Protein AF-A0A925VRB0-F1 (afdb_monomer)

pLDDT: mean 72.34, std 14.72, range [46.56, 87.56]

Radius of gyration: 15.57 Å; Cα contacts (8 Å, |Δi|>4): 25; chains: 1; bounding box: 40×29×38 Å

Mean predicted aligned error: 11.89 Å

Secondary structure (DSSP, 8-state):
----------------S-----HHHHHHHHHHHHHHS-HHHHHHHHT--HHHHHT-

Structure (mmCIF, N/CA/C/O backbone):
data_AF-A0A925VRB0-F1
#
_entry.id   AF-A0A925VRB0-F1
#
loop_
_atom_site.group_PDB
_atom_site.id
_atom_site.type_symbol
_atom_site.label_atom_id
_atom_site.label_alt_id
_atom_site.label_comp_id
_atom_site.label_asym_id
_atom_site.label_entity_id
_atom_site.label_seq_id
_atom_site.pdbx_PDB_ins_code
_atom_site.Cartn_x
_atom_site.Cartn_y
_atom_site.Cartn_z
_atom_site.occupancy
_atom_site.B_iso_or_equiv
_atom_site.auth_seq_id
_atom_site.auth_comp_id
_atom_site.auth_asym_id
_atom_site.auth_atom_id
_atom_site.pdbx_PDB_model_num
ATOM 1 N N . MET A 1 1 ? 29.850 -1.505 -31.717 1.00 51.53 1 MET A N 1
ATOM 2 C CA . MET A 1 1 ? 28.597 -0.868 -31.256 1.00 51.53 1 MET A CA 1
ATOM 3 C C . MET A 1 1 ? 28.165 -1.535 -29.955 1.00 51.53 1 MET A C 1
ATOM 5 O O . MET A 1 1 ? 27.580 -2.607 -30.003 1.00 51.53 1 MET A O 1
ATOM 9 N N . HIS A 1 2 ? 28.535 -0.973 -28.799 1.00 46.75 2 HIS A N 1
ATOM 10 C CA . HIS A 1 2 ? 28.178 -1.526 -27.487 1.00 46.75 2 HIS A CA 1
ATOM 11 C C . HIS A 1 2 ? 26.799 -1.018 -27.060 1.00 46.75 2 HIS A C 1
ATOM 13 O O . HIS A 1 2 ? 26.671 0.099 -26.571 1.00 46.75 2 HIS A O 1
ATOM 19 N N . PHE A 1 3 ? 25.775 -1.848 -27.228 1.00 68.44 3 PHE A N 1
ATOM 20 C CA . PHE A 1 3 ? 24.484 -1.674 -26.570 1.00 68.44 3 PHE A CA 1
ATOM 21 C C . PHE A 1 3 ? 24.095 -3.002 -25.942 1.00 68.44 3 PHE A C 1
ATOM 23 O O . PHE A 1 3 ? 23.931 -3.976 -26.661 1.00 68.44 3 PHE A O 1
ATOM 30 N N . LEU A 1 4 ? 23.999 -3.016 -24.614 1.00 55.84 4 LEU A N 1
ATOM 31 C CA . LEU A 1 4 ? 23.285 -3.937 -23.716 1.00 55.84 4 LEU A CA 1
ATOM 32 C C . LEU A 1 4 ? 23.983 -3.753 -22.359 1.00 55.84 4 LEU A C 1
ATOM 34 O O . LEU A 1 4 ? 25.201 -3.729 -22.291 1.00 55.84 4 LEU A O 1
ATOM 38 N N . ARG A 1 5 ? 23.328 -3.639 -21.218 1.00 50.97 5 ARG A N 1
ATOM 39 C CA . ARG A 1 5 ? 21.924 -3.717 -20.835 1.00 50.97 5 ARG A CA 1
ATOM 40 C C . ARG A 1 5 ? 21.977 -3.323 -19.367 1.00 50.97 5 ARG A C 1
ATOM 42 O O . ARG A 1 5 ? 22.812 -3.842 -18.638 1.00 50.97 5 ARG A O 1
ATOM 49 N N . GLN A 1 6 ? 21.127 -2.400 -18.942 1.00 52.19 6 GLN A N 1
ATOM 50 C CA . GLN A 1 6 ? 21.066 -2.027 -17.536 1.00 52.19 6 GLN A CA 1
ATOM 51 C C . GLN A 1 6 ? 20.821 -3.265 -16.661 1.00 52.19 6 GLN A C 1
ATOM 53 O O . GLN A 1 6 ? 19.810 -3.954 -16.826 1.00 52.19 6 GLN A O 1
ATOM 58 N N . GLU A 1 7 ? 21.737 -3.527 -1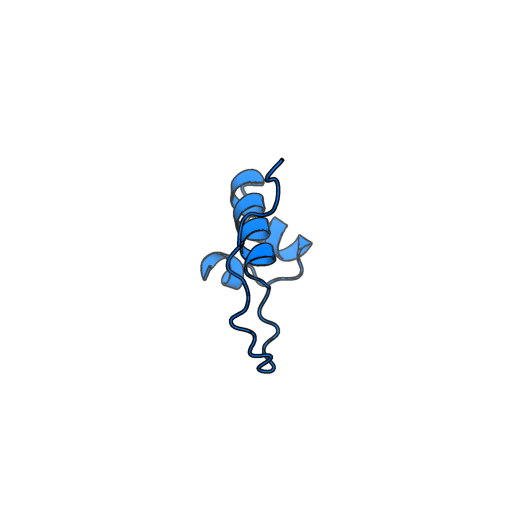5.731 1.00 47.66 7 GLU A N 1
ATOM 59 C CA . GLU A 1 7 ? 21.595 -4.518 -14.670 1.00 47.66 7 GLU A CA 1
ATOM 60 C C . GLU A 1 7 ? 20.559 -4.012 -13.661 1.00 47.66 7 GLU A C 1
ATOM 62 O O . GLU A 1 7 ? 20.863 -3.373 -12.651 1.00 47.66 7 GLU A O 1
ATOM 67 N N . ARG A 1 8 ? 19.280 -4.273 -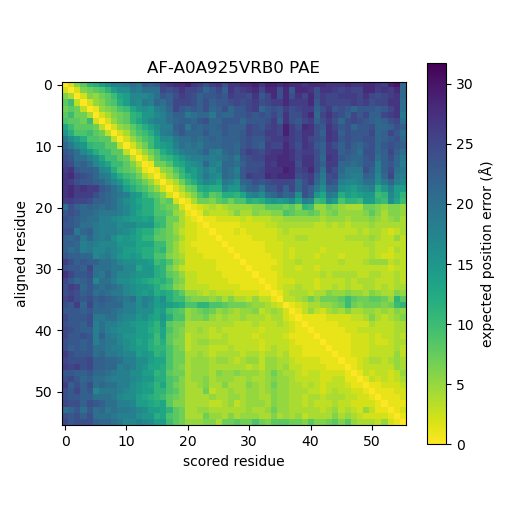13.946 1.00 46.56 8 ARG A N 1
ATOM 68 C CA . ARG A 1 8 ? 18.231 -4.126 -12.937 1.00 46.56 8 ARG A CA 1
ATOM 69 C C . ARG A 1 8 ? 18.429 -5.219 -11.892 1.00 46.56 8 ARG A C 1
ATOM 71 O O . ARG A 1 8 ? 18.077 -6.375 -12.117 1.00 46.56 8 ARG A O 1
ATOM 78 N N . LYS A 1 9 ? 18.991 -4.815 -10.752 1.00 50.34 9 LYS A N 1
ATOM 7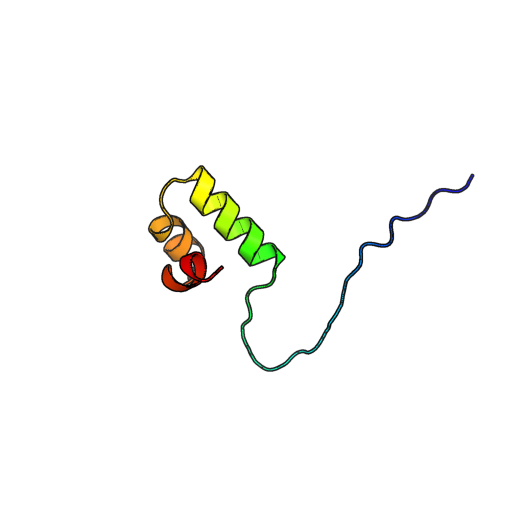9 C CA . LYS A 1 9 ? 19.030 -5.562 -9.489 1.00 50.34 9 LYS A CA 1
ATOM 80 C C . LYS A 1 9 ? 17.688 -6.254 -9.258 1.00 50.34 9 LYS A C 1
ATOM 82 O O . LYS A 1 9 ? 16.697 -5.582 -8.988 1.00 50.34 9 LYS A O 1
ATOM 87 N N . THR A 1 10 ? 17.645 -7.576 -9.341 1.00 53.41 10 THR A N 1
ATOM 88 C CA . THR A 1 10 ? 16.496 -8.350 -8.866 1.00 53.41 10 THR A CA 1
ATOM 89 C C . THR A 1 10 ? 16.971 -9.666 -8.275 1.00 53.41 10 THR A C 1
ATOM 91 O O . THR A 1 10 ? 18.019 -10.181 -8.654 1.00 53.41 10 THR A O 1
ATOM 94 N N . SER A 1 11 ? 16.144 -10.193 -7.373 1.00 49.16 11 SER A N 1
ATOM 95 C CA . SER A 1 11 ? 16.145 -11.549 -6.815 1.00 49.16 11 SER A CA 1
ATOM 96 C C . SER A 1 11 ? 16.941 -11.803 -5.524 1.00 49.16 11 SER A C 1
ATOM 98 O O . SER A 1 11 ? 17.864 -12.604 -5.466 1.00 49.16 11 SER A O 1
ATOM 100 N N . LYS A 1 12 ? 16.430 -11.269 -4.403 1.00 51.03 12 LYS A N 1
ATOM 101 C CA . LYS A 1 12 ? 16.298 -12.113 -3.200 1.00 51.03 12 LYS A CA 1
ATOM 102 C C . LYS A 1 12 ? 15.066 -12.998 -3.399 1.00 51.03 12 LYS A C 1
ATOM 104 O O . LYS A 1 12 ? 13.970 -12.652 -2.973 1.00 51.03 12 LYS A O 1
ATOM 109 N N . SER A 1 13 ? 15.246 -14.098 -4.127 1.00 57.78 13 SER A N 1
ATOM 110 C CA . SER A 1 13 ? 14.223 -15.131 -4.270 1.00 57.78 13 SER A CA 1
ATOM 111 C C . SER A 1 13 ? 14.325 -16.074 -3.078 1.00 57.78 13 SER A C 1
ATOM 113 O O . SER A 1 13 ? 15.243 -16.885 -2.984 1.00 57.78 13 SER A O 1
ATOM 115 N N . THR A 1 14 ? 13.403 -15.943 -2.133 1.00 53.00 14 THR A N 1
ATOM 116 C CA . THR A 1 14 ? 13.075 -17.034 -1.213 1.00 53.00 14 THR A CA 1
ATOM 117 C C . THR A 1 14 ? 11.565 -17.209 -1.288 1.00 53.00 14 THR A C 1
ATOM 119 O O . THR A 1 14 ? 10.837 -16.319 -0.838 1.00 53.00 14 THR A O 1
ATOM 122 N N . PRO A 1 15 ? 11.063 -18.307 -1.879 1.00 57.91 15 PRO A N 1
ATOM 123 C CA . PRO A 1 15 ? 9.640 -18.585 -1.933 1.0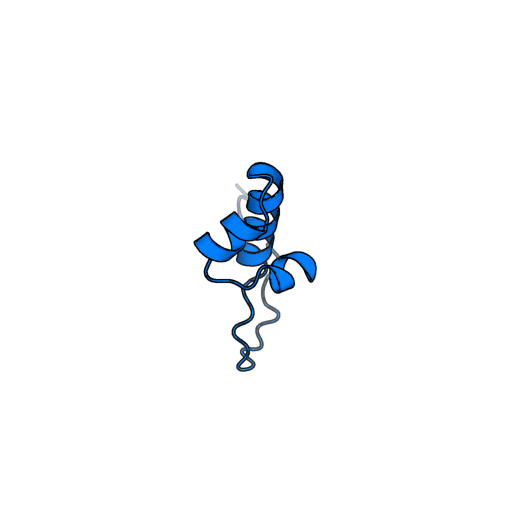0 57.91 15 PRO A CA 1
ATOM 124 C C . PRO A 1 15 ? 9.236 -19.217 -0.601 1.00 57.91 15 PRO A C 1
ATOM 126 O O . PRO A 1 15 ? 8.910 -20.398 -0.522 1.00 57.91 15 PRO A O 1
ATOM 129 N N . ASP A 1 16 ? 9.314 -18.441 0.478 1.00 48.00 16 ASP A N 1
ATOM 130 C CA . ASP A 1 16 ? 8.670 -18.845 1.720 1.00 48.00 16 ASP A CA 1
ATOM 131 C C . ASP A 1 16 ? 7.177 -18.551 1.583 1.00 48.00 16 ASP A C 1
ATOM 133 O O . ASP A 1 16 ? 6.811 -17.476 1.104 1.00 48.00 16 ASP A O 1
ATOM 137 N N . ARG A 1 17 ? 6.341 -19.525 1.949 1.00 48.88 17 ARG A N 1
ATOM 138 C CA . ARG A 1 17 ? 4.886 -19.657 1.717 1.00 48.88 17 ARG A CA 1
ATOM 139 C C . ARG A 1 17 ? 4.055 -18.528 2.326 1.00 48.88 17 ARG A C 1
ATOM 141 O 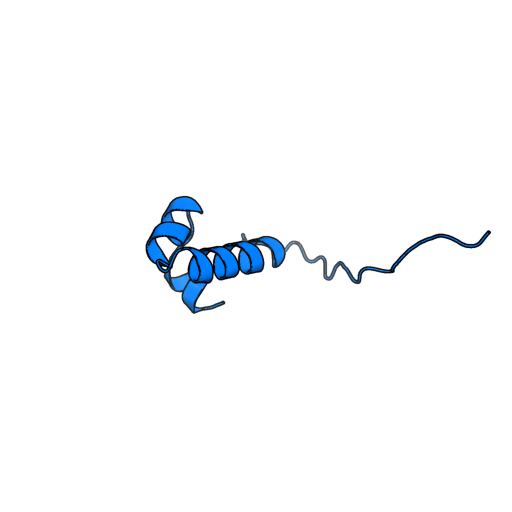O . ARG A 1 17 ? 3.173 -18.713 3.162 1.00 48.88 17 ARG A O 1
ATOM 148 N N . ARG A 1 18 ? 4.308 -17.323 1.872 1.00 54.62 18 ARG A N 1
ATOM 149 C CA . ARG A 1 18 ? 3.673 -16.095 2.280 1.00 54.62 18 ARG A CA 1
ATOM 150 C C . ARG A 1 18 ? 3.200 -15.534 0.959 1.00 54.62 18 ARG A C 1
ATOM 152 O O . ARG A 1 18 ? 4.021 -15.227 0.105 1.00 54.62 18 ARG A O 1
ATOM 159 N N . ARG A 1 19 ? 1.885 -15.430 0.767 1.00 58.66 19 ARG A N 1
ATOM 160 C CA . ARG A 1 19 ? 1.287 -14.581 -0.274 1.00 58.66 19 ARG A CA 1
ATOM 161 C C . ARG A 1 19 ? 1.716 -13.132 0.010 1.00 58.66 19 ARG A C 1
ATOM 163 O O . ARG A 1 19 ? 0.952 -12.337 0.545 1.00 58.66 19 ARG A O 1
ATOM 170 N N . LY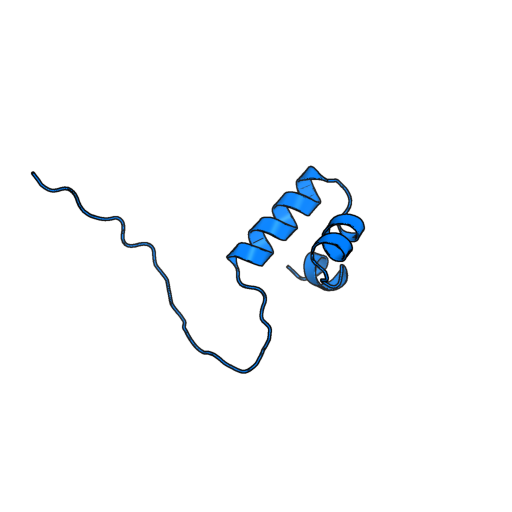S A 1 20 ? 2.999 -12.835 -0.181 1.00 67.12 20 LYS A N 1
ATOM 171 C CA . LYS A 1 20 ? 3.583 -11.509 -0.135 1.00 67.12 20 LYS A CA 1
ATOM 172 C C . LYS A 1 20 ? 3.249 -10.946 -1.494 1.00 67.12 20 LYS A C 1
ATOM 174 O O . LYS A 1 20 ? 3.718 -11.452 -2.503 1.00 67.12 20 LYS A O 1
ATOM 179 N N . TYR A 1 21 ? 2.355 -9.975 -1.498 1.00 74.69 21 TYR A N 1
ATOM 180 C CA . TYR A 1 21 ? 2.181 -9.116 -2.649 1.00 74.69 21 TYR A CA 1
ATOM 181 C C . TYR A 1 21 ? 3.561 -8.607 -3.066 1.00 74.69 21 TYR A C 1
ATOM 183 O O . TYR A 1 21 ? 4.328 -8.172 -2.206 1.00 74.69 21 TYR A O 1
ATOM 191 N N . ASP A 1 22 ? 3.882 -8.732 -4.349 1.00 78.50 22 ASP A N 1
ATOM 192 C CA . ASP A 1 22 ? 5.178 -8.302 -4.864 1.00 78.50 22 ASP A CA 1
ATOM 193 C C . ASP A 1 22 ? 5.374 -6.797 -4.635 1.00 78.50 22 ASP A C 1
ATOM 195 O O . ASP A 1 22 ? 4.408 -6.031 -4.638 1.00 78.50 22 ASP A O 1
ATOM 199 N N . ASP A 1 23 ? 6.622 -6.339 -4.511 1.00 80.12 23 ASP A N 1
ATOM 200 C CA . ASP A 1 23 ? 6.924 -4.907 -4.336 1.00 80.12 23 ASP A CA 1
ATOM 201 C C . ASP A 1 23 ? 6.325 -4.053 -5.471 1.00 80.12 23 ASP A C 1
ATOM 203 O O . ASP A 1 23 ? 5.867 -2.930 -5.259 1.00 80.12 23 ASP A O 1
ATOM 207 N N . ALA A 1 24 ? 6.246 -4.612 -6.685 1.00 82.31 24 ALA A N 1
ATOM 208 C CA . ALA A 1 24 ? 5.581 -3.981 -7.824 1.00 82.31 24 ALA A CA 1
ATOM 209 C C . ALA A 1 24 ? 4.066 -3.804 -7.604 1.00 82.31 24 ALA A C 1
ATOM 211 O O . ALA A 1 24 ? 3.483 -2.803 -8.029 1.00 82.31 24 ALA A O 1
ATOM 212 N N . PHE A 1 25 ? 3.427 -4.755 -6.920 1.00 82.19 25 PHE A N 1
ATOM 213 C CA . PHE A 1 25 ? 2.022 -4.673 -6.539 1.00 82.19 25 PHE A CA 1
ATOM 214 C C . PHE A 1 25 ? 1.816 -3.622 -5.447 1.00 82.19 25 PHE A C 1
ATOM 216 O O . PHE A 1 25 ? 0.918 -2.790 -5.578 1.00 82.19 25 PHE A O 1
ATOM 223 N N . GLN A 1 26 ? 2.670 -3.609 -4.418 1.00 83.81 26 GLN A N 1
ATOM 224 C CA . GLN A 1 26 ? 2.640 -2.593 -3.361 1.00 83.81 26 GLN A CA 1
ATOM 225 C C . GLN A 1 26 ? 2.800 -1.182 -3.943 1.00 83.81 26 GLN A C 1
ATOM 227 O O . GLN A 1 26 ? 1.977 -0.311 -3.664 1.00 83.81 26 GLN A O 1
ATOM 232 N N . ALA A 1 27 ? 3.780 -0.967 -4.825 1.00 86.31 27 ALA A N 1
ATOM 233 C CA . ALA A 1 27 ? 4.000 0.324 -5.476 1.00 86.31 27 ALA A CA 1
ATOM 234 C C . ALA A 1 27 ? 2.793 0.773 -6.318 1.00 86.31 27 ALA A C 1
ATOM 236 O O . ALA A 1 27 ? 2.393 1.938 -6.266 1.00 86.31 27 ALA A O 1
ATOM 237 N N . LYS A 1 28 ? 2.171 -0.151 -7.064 1.00 86.31 28 LYS A N 1
ATOM 238 C CA . LYS A 1 28 ? 0.956 0.142 -7.838 1.00 86.31 28 LYS A CA 1
ATOM 239 C C . LYS A 1 28 ? -0.217 0.498 -6.925 1.00 86.31 28 LYS A C 1
ATOM 241 O O . LYS A 1 28 ? -0.949 1.439 -7.218 1.00 86.31 28 LYS A O 1
ATOM 246 N N . ALA A 1 29 ? -0.392 -0.235 -5.830 1.00 86.12 29 ALA A N 1
ATOM 247 C CA . ALA A 1 29 ? -1.494 -0.028 -4.901 1.00 86.12 29 ALA A CA 1
ATOM 248 C C . ALA A 1 29 ? -1.373 1.304 -4.144 1.00 86.12 29 ALA A C 1
ATOM 250 O O . ALA A 1 29 ? -2.357 2.031 -4.036 1.00 86.12 29 ALA A O 1
ATOM 251 N N . LEU A 1 30 ? -0.167 1.664 -3.695 1.00 85.31 30 LEU A N 1
ATOM 252 C CA . LEU A 1 30 ? 0.104 2.959 -3.061 1.00 85.31 30 LEU A CA 1
ATOM 253 C C . LEU A 1 30 ? -0.091 4.121 -4.037 1.00 85.31 30 LEU A C 1
ATOM 255 O O . LEU A 1 30 ? -0.718 5.122 -3.692 1.00 85.31 30 LEU A O 1
ATOM 259 N N . ARG A 1 31 ? 0.376 3.967 -5.281 1.00 87.00 31 ARG A N 1
ATOM 260 C CA . ARG A 1 31 ? 0.158 4.964 -6.333 1.00 87.00 31 ARG A CA 1
ATOM 261 C C . ARG A 1 31 ? -1.331 5.186 -6.598 1.00 87.00 31 ARG A C 1
ATOM 263 O O . ARG A 1 31 ? -1.782 6.326 -6.612 1.00 8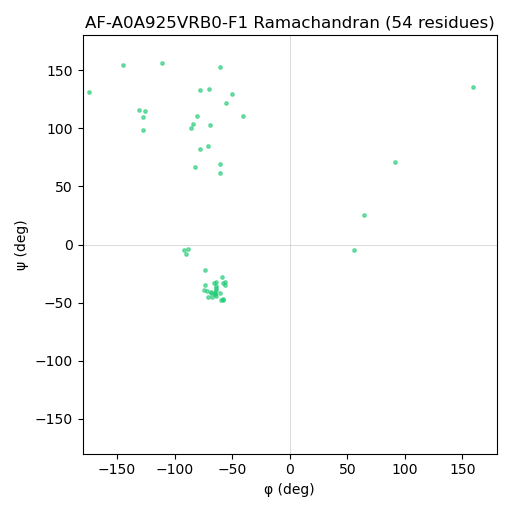7.00 31 ARG A O 1
ATOM 270 N N . LEU A 1 32 ? -2.102 4.109 -6.742 1.00 86.50 32 LEU A N 1
ATOM 271 C CA . LEU A 1 32 ? -3.550 4.196 -6.934 1.00 86.50 32 LEU A CA 1
ATOM 272 C C . LEU A 1 32 ? -4.257 4.807 -5.723 1.00 86.50 32 LEU A C 1
ATOM 274 O O . LEU A 1 32 ? -5.198 5.569 -5.904 1.00 86.50 32 LEU A O 1
ATOM 278 N N . ALA A 1 33 ? -3.820 4.514 -4.497 1.00 85.25 33 ALA A N 1
ATOM 279 C CA . ALA A 1 33 ? -4.396 5.122 -3.299 1.00 85.25 33 ALA A CA 1
ATOM 280 C C . ALA A 1 33 ? -4.160 6.644 -3.261 1.00 85.25 33 ALA A C 1
ATOM 282 O O . ALA A 1 33 ? -5.074 7.394 -2.913 1.00 85.25 33 ALA A O 1
ATOM 283 N N . ALA A 1 34 ? -2.976 7.101 -3.681 1.00 82.75 34 ALA A N 1
ATOM 284 C CA . ALA A 1 34 ? -2.650 8.522 -3.791 1.00 82.75 34 ALA A CA 1
ATOM 285 C C . ALA A 1 34 ? -3.450 9.227 -4.904 1.00 82.75 34 ALA A C 1
ATOM 287 O O . ALA A 1 34 ? -3.938 10.337 -4.703 1.00 82.75 34 ALA A O 1
ATOM 288 N N . GLU A 1 35 ? -3.628 8.574 -6.056 1.00 85.81 35 GLU A N 1
ATOM 289 C CA . GLU A 1 35 ? -4.377 9.118 -7.199 1.00 85.81 35 GLU A CA 1
ATOM 290 C C . GLU A 1 35 ? -5.901 9.094 -6.971 1.00 85.81 35 GLU A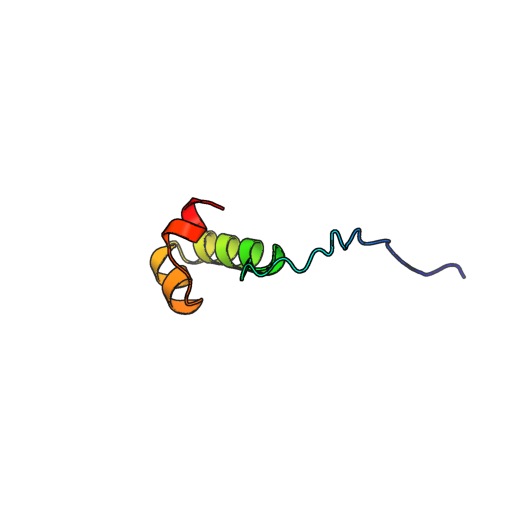 C 1
ATOM 292 O O . GLU A 1 35 ? -6.604 10.041 -7.315 1.00 85.81 35 GLU A O 1
ATOM 297 N N . SER A 1 36 ? -6.426 8.029 -6.360 1.00 77.62 36 SER A N 1
ATOM 298 C CA . SER A 1 36 ? -7.867 7.790 -6.195 1.00 77.62 36 SER A CA 1
ATOM 299 C C . SER A 1 36 ? -8.449 8.422 -4.921 1.00 77.62 36 SER A C 1
ATOM 301 O O . SER A 1 36 ? -9.655 8.350 -4.693 1.00 77.62 36 SER A O 1
ATOM 303 N N . ARG A 1 37 ? -7.619 9.038 -4.061 1.00 75.12 37 ARG A N 1
ATOM 304 C CA . ARG A 1 37 ? -7.971 9.592 -2.730 1.00 75.12 37 ARG A CA 1
ATOM 305 C C . ARG A 1 37 ? -8.622 8.607 -1.742 1.00 75.12 37 ARG A C 1
ATOM 307 O O . ARG A 1 37 ? -8.831 8.976 -0.590 1.00 75.12 37 ARG A O 1
ATOM 314 N N . SER A 1 38 ? -8.926 7.368 -2.141 1.00 82.69 38 SER A N 1
ATOM 315 C CA . SER A 1 38 ? -9.576 6.362 -1.299 1.00 82.69 38 SER A CA 1
ATOM 316 C C . SER A 1 38 ? -8.801 5.048 -1.279 1.00 82.69 38 SER A C 1
ATOM 318 O O . SER A 1 38 ? -8.960 4.172 -2.132 1.00 82.69 38 SER A O 1
ATOM 320 N N . THR A 1 39 ? -8.007 4.876 -0.225 1.00 82.31 39 THR A N 1
ATOM 321 C CA . THR A 1 39 ? -7.293 3.631 0.090 1.00 82.31 39 THR A CA 1
ATOM 322 C C . THR A 1 39 ? -8.248 2.441 0.206 1.00 82.31 39 THR A C 1
ATOM 324 O O . THR A 1 39 ? -7.917 1.334 -0.206 1.00 82.31 39 THR A O 1
ATOM 327 N N . GLN A 1 40 ? -9.464 2.657 0.717 1.00 84.25 40 GLN A N 1
ATOM 328 C CA . GLN A 1 40 ? -10.465 1.603 0.887 1.00 84.25 40 GLN A CA 1
ATOM 329 C C . GLN A 1 40 ? -11.094 1.156 -0.441 1.00 84.25 40 GLN A C 1
ATOM 331 O O . GLN A 1 40 ? -11.394 -0.029 -0.597 1.00 84.25 40 GLN A O 1
ATOM 336 N N . ALA A 1 41 ? -11.285 2.066 -1.399 1.00 85.88 41 ALA A N 1
ATOM 337 C CA . ALA A 1 41 ? -11.767 1.708 -2.734 1.00 85.88 41 ALA A CA 1
ATOM 338 C C . ALA A 1 41 ? -10.716 0.880 -3.488 1.00 85.88 41 ALA A C 1
ATOM 340 O O . ALA A 1 41 ? -11.021 -0.183 -4.024 1.00 85.88 41 ALA A O 1
ATOM 341 N N . VAL A 1 42 ? -9.454 1.311 -3.430 1.00 87.56 42 VAL A N 1
ATOM 342 C CA . VAL A 1 42 ? -8.327 0.604 -4.053 1.00 87.56 42 VAL A CA 1
ATOM 343 C C . VAL A 1 42 ? -8.104 -0.766 -3.410 1.00 87.56 42 VAL A C 1
ATOM 345 O O . VAL A 1 42 ? -7.899 -1.750 -4.115 1.00 87.56 42 VAL A O 1
ATOM 348 N N . ALA A 1 43 ? -8.209 -0.862 -2.084 1.00 86.12 43 ALA A N 1
ATOM 349 C CA . ALA A 1 43 ? -8.118 -2.125 -1.359 1.00 86.12 43 ALA A CA 1
ATOM 350 C C . ALA A 1 43 ? -9.173 -3.142 -1.825 1.00 86.12 43 ALA A C 1
ATOM 352 O O . ALA A 1 43 ? -8.834 -4.284 -2.129 1.00 86.12 43 ALA A O 1
ATOM 353 N N . GLN A 1 44 ? -10.431 -2.710 -1.953 1.00 86.19 44 GLN A N 1
ATOM 354 C CA . GLN A 1 44 ? -11.519 -3.553 -2.458 1.00 86.19 44 GLN A CA 1
ATOM 355 C C . GLN A 1 44 ? -11.290 -3.973 -3.912 1.00 86.19 44 GLN A C 1
ATOM 357 O O . GLN A 1 44 ? -11.436 -5.147 -4.238 1.00 86.19 44 GLN A O 1
ATOM 362 N N . GLN A 1 45 ? -10.864 -3.041 -4.767 1.00 84.81 45 GLN A N 1
ATOM 363 C CA . GLN A 1 45 ? -10.588 -3.308 -6.179 1.00 84.81 45 GLN A CA 1
ATOM 364 C C . GLN A 1 45 ? -9.432 -4.300 -6.379 1.00 84.81 45 GLN A C 1
ATOM 366 O O . GLN A 1 45 ? -9.424 -5.069 -7.336 1.00 84.81 45 GLN A O 1
ATOM 371 N N . LEU A 1 46 ? -8.455 -4.288 -5.473 1.00 79.81 46 LEU A N 1
ATOM 372 C CA . LEU A 1 46 ? -7.300 -5.181 -5.492 1.00 79.81 46 LEU A CA 1
ATOM 373 C C . LEU A 1 46 ? -7.513 -6.471 -4.680 1.00 79.81 46 LEU A C 1
ATOM 375 O O . LEU A 1 46 ? -6.634 -7.331 -4.677 1.00 79.81 46 LEU A O 1
ATOM 379 N N . GLY A 1 47 ? -8.647 -6.611 -3.984 1.00 83.88 47 GLY A N 1
ATOM 380 C CA . GLY A 1 47 ? -8.928 -7.751 -3.106 1.00 83.88 47 GLY A CA 1
ATOM 381 C C . GLY A 1 47 ? -7.991 -7.839 -1.896 1.00 83.88 47 GLY A C 1
ATOM 382 O O . GLY A 1 47 ? -7.760 -8.926 -1.367 1.00 83.88 47 GLY A O 1
ATOM 383 N N . VAL A 1 48 ? -7.421 -6.710 -1.467 1.00 80.38 48 VAL A N 1
ATOM 384 C CA . VAL A 1 48 ? -6.464 -6.633 -0.356 1.00 80.38 48 VAL A CA 1
ATOM 385 C C . VAL A 1 48 ? -7.068 -5.918 0.839 1.00 80.38 48 VAL A C 1
ATOM 387 O O . VAL A 1 48 ? -7.983 -5.112 0.716 1.00 80.38 48 VAL A O 1
ATOM 390 N N . SER A 1 49 ? -6.549 -6.193 2.035 1.00 82.94 49 SER A N 1
ATOM 391 C CA . SER A 1 49 ? -7.001 -5.472 3.223 1.00 82.94 49 SER A CA 1
ATOM 392 C C . SER A 1 49 ? -6.516 -4.014 3.178 1.00 82.94 49 SER A C 1
ATOM 394 O O . SER A 1 49 ? -5.322 -3.796 2.969 1.00 82.94 49 SER A O 1
ATOM 396 N N . PRO A 1 50 ? -7.365 -3.009 3.468 1.00 82.00 50 PRO A N 1
ATOM 397 C CA . PRO A 1 50 ? -6.932 -1.613 3.570 1.00 82.00 50 PRO A CA 1
ATOM 398 C C . PRO A 1 50 ? -5.841 -1.415 4.629 1.00 82.00 50 PRO A C 1
ATOM 400 O O . PRO A 1 50 ? -4.929 -0.617 4.442 1.00 82.00 50 PRO A O 1
ATOM 403 N N . LYS A 1 51 ? -5.873 -2.202 5.719 1.00 84.06 51 LYS A N 1
ATOM 404 C CA . LYS A 1 51 ? -4.812 -2.217 6.743 1.00 84.06 51 LYS A CA 1
ATOM 405 C C . LYS A 1 51 ? -3.448 -2.587 6.174 1.00 84.06 51 LYS A C 1
ATOM 407 O O . LYS A 1 51 ? -2.436 -2.191 6.736 1.00 84.06 51 LYS A O 1
ATOM 412 N N . LEU A 1 52 ? -3.417 -3.360 5.093 1.00 81.19 52 LEU A N 1
ATOM 413 C CA . LEU A 1 52 ? -2.178 -3.724 4.429 1.00 81.19 52 LEU A CA 1
ATOM 414 C C . LEU A 1 52 ? -1.580 -2.525 3.688 1.00 81.19 52 LEU A C 1
ATOM 416 O O . LEU A 1 52 ? -0.381 -2.319 3.788 1.00 81.19 52 LEU A O 1
ATOM 420 N N . LEU A 1 53 ? -2.422 -1.708 3.045 1.00 81.19 53 LEU A N 1
ATOM 421 C CA . LEU A 1 53 ? -2.001 -0.464 2.392 1.00 81.19 53 LEU A CA 1
ATOM 422 C C . LEU A 1 53 ? -1.498 0.581 3.393 1.00 81.19 53 LEU A C 1
ATOM 424 O O . LEU A 1 53 ? -0.587 1.319 3.067 1.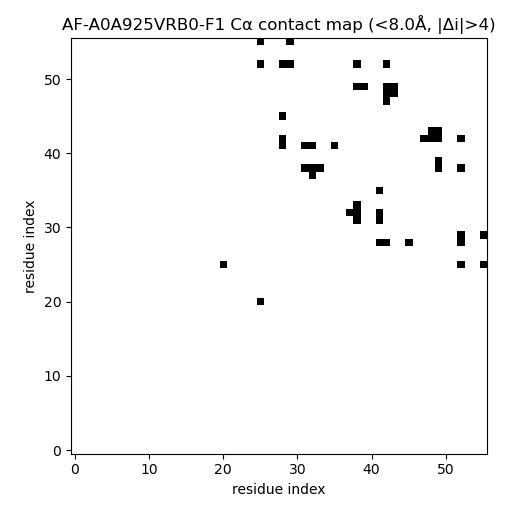00 81.19 53 LEU A O 1
ATOM 428 N N . TYR A 1 54 ? -2.049 0.620 4.610 1.00 80.94 54 TYR A N 1
ATOM 429 C CA . TYR A 1 54 ? -1.532 1.482 5.686 1.00 80.94 54 TYR A CA 1
ATOM 430 C C . TYR A 1 54 ? -0.220 0.990 6.307 1.00 80.94 54 TYR A C 1
ATOM 432 O O . TYR A 1 54 ? 0.472 1.758 6.967 1.00 80.94 54 TYR A O 1
ATOM 440 N N . ARG A 1 55 ? 0.092 -0.303 6.176 1.00 80.44 55 ARG A N 1
ATOM 441 C CA . ARG A 1 55 ? 1.308 -0.910 6.737 1.00 80.44 55 ARG A CA 1
ATOM 442 C C . ARG A 1 55 ? 2.489 -0.864 5.761 1.00 80.44 55 ARG A C 1
ATOM 444 O O . ARG A 1 55 ? 3.580 -1.304 6.121 1.00 80.44 55 ARG A O 1
ATOM 451 N N . TRP A 1 56 ? 2.224 -0.449 4.529 1.00 78.94 56 TRP A N 1
ATOM 452 C CA . TRP A 1 56 ? 3.146 -0.330 3.409 1.00 78.94 56 TRP A CA 1
ATOM 453 C C . TRP A 1 56 ? 3.598 1.110 3.246 1.00 78.94 56 TRP A C 1
ATOM 455 O O . TRP A 1 56 ? 4.780 1.272 2.878 1.00 78.94 56 TRP A O 1
#

Solvent-accessible surface area (backbone atoms only — not comparable to full-atom values): 3789 Å² total; per-residue (Å²): 135,96,81,86,74,87,84,74,88,76,78,93,80,70,95,60,100,57,96,65,75,48,70,71,52,52,53,51,51,53,50,45,21,68,73,64,75,34,49,62,59,47,16,60,76,69,75,44,60,45,70,55,67,75,74,105

Nearest PDB structures (foldseek):
  1mdm-assembly1_A  TM=7.447E-01  e=1.879E+00  Homo sapiens
  2r0q-assembly1_F  TM=7.666E-01  e=2.011E+00  Staphylococcus aureus
  2elh-assembly1_A  TM=6.604E-01  e=1.533E+00  Drosophila melanogaster
  7trv-assembly1_B  TM=7.564E-01  e=4.856E+00  Yersinia pestis CO92
  5yhy-assembly1_A  TM=4.515E-01  e=5.953E+00  Lactococcus lactis subsp. lactis Il1403

Foldseek 3Di:
DDDDDDPPDDDPDDPDPDPPDDPVRLVVLLVCCVVVVHLPVSCVVVVHDSVVNVVD

Sequence (56 aa):
MHFLRQERKTSKSTPDRRRKYDDAFQAKALRLAAESRSTQAVAQQLGVSPKLLYRW